Protein AF-A0A8T4FIL0-F1 (afdb_monomer_lite)

Structure (mmCIF, N/CA/C/O backbone):
data_AF-A0A8T4FIL0-F1
#
_entry.id   AF-A0A8T4FIL0-F1
#
loop_
_atom_site.group_PDB
_atom_site.id
_atom_site.type_symbol
_atom_site.label_atom_id
_atom_site.label_alt_id
_atom_site.label_comp_id
_atom_site.label_asym_id
_atom_site.label_entity_id
_atom_site.label_seq_id
_atom_site.pdbx_PDB_ins_code
_atom_site.Cartn_x
_atom_site.Cartn_y
_atom_site.Cartn_z
_atom_site.occupancy
_atom_site.B_iso_or_equiv
_atom_site.auth_seq_id
_atom_site.auth_comp_id
_atom_site.auth_asym_id
_atom_site.auth_atom_id
_atom_site.pdbx_PDB_model_num
ATOM 1 N N . MET A 1 1 ? -6.903 -9.087 35.968 1.00 45.38 1 MET A N 1
ATOM 2 C CA . MET A 1 1 ? -7.652 -10.364 35.920 1.00 45.38 1 MET A CA 1
ATOM 3 C C . MET A 1 1 ? -9.142 -10.043 35.960 1.00 45.38 1 MET A C 1
ATOM 5 O O . MET A 1 1 ? -9.499 -9.216 36.786 1.00 45.38 1 MET A O 1
ATOM 9 N N . ALA A 1 2 ? -9.932 -10.703 35.091 1.00 38.69 2 ALA A N 1
ATOM 10 C CA . ALA A 1 2 ? -11.387 -10.573 34.830 1.00 38.69 2 ALA A CA 1
ATOM 11 C C . ALA A 1 2 ? -11.814 -9.211 34.226 1.00 38.69 2 ALA A C 1
ATOM 13 O O . ALA A 1 2 ? -11.368 -8.177 34.698 1.00 38.69 2 ALA A O 1
ATOM 14 N N . ILE A 1 3 ? -12.583 -9.125 33.131 1.00 53.41 3 ILE A N 1
ATOM 15 C CA . ILE A 1 3 ? -13.946 -9.653 32.930 1.00 53.41 3 ILE A CA 1
ATOM 16 C C . ILE A 1 3 ? -14.127 -10.230 31.508 1.00 53.41 3 ILE A C 1
ATOM 18 O O . ILE A 1 3 ? -13.730 -9.629 30.512 1.00 53.41 3 ILE A O 1
ATOM 22 N N . LEU A 1 4 ? -14.745 -11.411 31.459 1.00 49.41 4 LEU A N 1
ATOM 23 C CA . LEU A 1 4 ? -15.254 -12.121 30.286 1.00 49.41 4 LEU A CA 1
ATOM 24 C C . LEU A 1 4 ? -16.648 -11.594 29.897 1.00 49.41 4 LEU A C 1
ATOM 26 O O . LEU A 1 4 ? -17.485 -11.419 30.776 1.00 49.41 4 LEU A O 1
ATOM 30 N N . GLY A 1 5 ? -16.912 -11.503 28.590 1.00 44.53 5 GLY A N 1
ATOM 31 C CA . GLY A 1 5 ? -18.171 -11.962 27.987 1.00 44.53 5 GLY A CA 1
ATOM 32 C C . GLY A 1 5 ? -19.330 -10.970 27.846 1.00 44.53 5 GLY A C 1
ATOM 33 O O . GLY A 1 5 ? -20.037 -10.706 28.806 1.00 44.53 5 GLY A O 1
ATOM 34 N N . PHE A 1 6 ? -19.630 -10.592 26.599 1.00 52.31 6 PHE A N 1
ATOM 35 C CA . PHE A 1 6 ? -21.008 -10.368 26.146 1.00 52.31 6 PHE A CA 1
ATOM 36 C C . PHE A 1 6 ? -21.180 -10.948 24.738 1.00 52.31 6 PHE A C 1
ATOM 38 O O . PHE A 1 6 ? -20.754 -10.375 23.740 1.00 52.31 6 PHE A O 1
ATOM 45 N N . THR A 1 7 ? -21.778 -12.133 24.674 1.00 52.88 7 THR A N 1
ATOM 46 C CA . THR A 1 7 ? -22.363 -12.724 23.470 1.00 52.88 7 THR A CA 1
ATOM 47 C C . THR A 1 7 ? -23.695 -12.035 23.183 1.00 52.88 7 THR A C 1
ATOM 49 O O . THR A 1 7 ? -24.562 -12.016 24.055 1.00 52.88 7 THR A O 1
ATOM 52 N N . LEU A 1 8 ? -23.916 -11.569 21.952 1.00 50.19 8 LEU A N 1
ATOM 53 C CA . LEU A 1 8 ? -25.269 -11.498 21.397 1.00 50.19 8 LEU A CA 1
ATOM 54 C C . LEU A 1 8 ? -25.236 -11.822 19.898 1.00 50.19 8 LEU A C 1
ATOM 56 O O . LEU A 1 8 ? -24.685 -11.080 19.091 1.00 50.19 8 LEU A O 1
ATOM 60 N N . ILE A 1 9 ? -25.807 -12.975 19.556 1.00 59.34 9 ILE A N 1
ATOM 61 C CA . ILE A 1 9 ? -26.087 -13.424 18.192 1.00 59.34 9 ILE A CA 1
ATOM 62 C C . ILE A 1 9 ? -27.476 -12.898 17.832 1.00 59.34 9 ILE A C 1
ATOM 64 O O . ILE A 1 9 ? -28.428 -13.156 18.567 1.00 59.34 9 ILE A O 1
ATOM 68 N N . ALA A 1 10 ? -27.614 -12.237 16.685 1.00 52.16 10 ALA A N 1
ATOM 69 C CA . ALA A 1 10 ? -28.908 -12.046 16.042 1.00 52.16 10 ALA A CA 1
ATOM 70 C C . ALA A 1 10 ? -28.782 -12.382 14.552 1.00 52.16 10 ALA A C 1
ATOM 72 O O . ALA A 1 10 ? -28.305 -11.594 13.741 1.00 52.16 10 ALA A O 1
ATOM 73 N N . VAL A 1 11 ? -29.187 -13.609 14.231 1.00 51.50 11 VAL A N 1
ATOM 74 C CA . VAL A 1 11 ? -29.424 -14.115 12.879 1.00 51.50 11 VAL A CA 1
ATOM 75 C C . VAL A 1 11 ? -30.732 -13.513 12.377 1.00 51.50 11 VAL A C 1
ATOM 77 O O . VAL A 1 11 ? -31.773 -13.739 12.990 1.00 51.50 11 VAL A O 1
ATOM 80 N N . ILE A 1 12 ? -30.706 -12.827 11.235 1.00 57.75 12 ILE A N 1
ATOM 81 C CA . ILE A 1 12 ? -31.882 -12.708 10.368 1.00 57.75 12 ILE A CA 1
ATOM 82 C C . ILE A 1 12 ? -31.433 -13.087 8.961 1.00 57.75 12 ILE A C 1
ATOM 84 O O . ILE A 1 12 ? -30.847 -12.296 8.228 1.00 57.75 12 ILE A O 1
ATOM 88 N N . GLY A 1 13 ? -31.672 -14.352 8.623 1.00 53.88 13 GLY A N 1
ATOM 89 C CA . GLY A 1 13 ? -31.674 -14.809 7.247 1.00 53.88 13 GLY A CA 1
ATOM 90 C C . GLY A 1 13 ? -32.982 -14.398 6.585 1.00 53.88 13 GLY A C 1
ATOM 91 O O . GLY A 1 13 ? -34.056 -14.714 7.093 1.00 53.88 13 GLY A O 1
ATOM 92 N N . THR A 1 14 ? -32.881 -13.762 5.422 1.00 52.44 14 THR A N 1
ATOM 93 C CA . THR A 1 14 ? -33.984 -13.689 4.465 1.00 52.44 14 THR A CA 1
ATOM 94 C C . THR A 1 14 ? -33.508 -14.325 3.168 1.00 52.44 14 THR A C 1
ATOM 96 O O . THR A 1 14 ? -32.902 -13.683 2.316 1.00 52.44 14 THR A O 1
ATOM 99 N N . ALA A 1 15 ? -33.759 -15.627 3.053 1.00 52.66 15 ALA A N 1
ATOM 100 C CA . ALA A 1 15 ? -33.742 -16.351 1.795 1.00 52.66 15 ALA A CA 1
ATOM 101 C C . ALA A 1 15 ? -35.129 -16.217 1.146 1.00 52.66 15 ALA A C 1
ATOM 103 O O . ALA A 1 15 ? -36.085 -16.817 1.624 1.00 52.66 15 ALA A O 1
ATOM 104 N N . LEU A 1 16 ? -35.227 -15.438 0.070 1.00 48.81 16 LEU A N 1
ATOM 105 C CA . LEU A 1 16 ? -36.317 -15.435 -0.918 1.00 48.81 16 LEU A CA 1
ATOM 106 C C . LEU A 1 16 ? -35.632 -15.126 -2.263 1.00 48.81 16 LEU A C 1
ATOM 108 O O . LEU A 1 16 ? -35.212 -14.005 -2.506 1.00 48.81 16 LEU A O 1
ATOM 112 N N . SER A 1 17 ? -35.197 -16.141 -3.007 1.00 41.31 17 SER A N 1
ATOM 113 C CA . SER A 1 17 ? -35.998 -16.824 -4.031 1.00 41.31 17 SER A CA 1
ATOM 114 C C . SER A 1 17 ? -36.424 -15.903 -5.187 1.00 41.31 17 SER A C 1
ATOM 116 O O . SER A 1 17 ? -37.528 -15.375 -5.203 1.00 41.31 17 SER A O 1
ATOM 118 N N . CYS A 1 18 ? -35.540 -15.780 -6.177 1.00 44.25 18 CYS A N 1
ATOM 119 C CA . CYS A 1 18 ? -35.865 -15.866 -7.605 1.00 44.25 18 CYS A CA 1
ATOM 120 C C . CYS A 1 18 ? -34.797 -16.825 -8.156 1.00 44.25 18 CYS A C 1
ATOM 122 O O . CYS A 1 18 ? -33.618 -16.496 -8.158 1.00 44.25 18 CYS A O 1
ATOM 124 N N . GLY A 1 19 ? -35.078 -18.099 -8.417 1.00 36.69 19 GLY A N 1
ATOM 125 C CA . GLY A 1 19 ? -36.136 -18.557 -9.308 1.00 36.69 19 GLY A CA 1
ATOM 126 C C . GLY A 1 19 ? -35.516 -18.712 -10.695 1.00 36.69 19 GLY A C 1
ATOM 127 O O . GLY A 1 19 ? -35.312 -17.730 -11.396 1.00 36.69 19 GLY A O 1
ATOM 128 N N . CYS A 1 20 ? -35.137 -19.947 -11.023 1.00 42.84 20 CYS A N 1
ATOM 129 C CA . CYS A 1 20 ? -34.548 -20.371 -12.290 1.00 42.84 20 CYS A CA 1
ATOM 130 C C . CYS A 1 20 ? -35.436 -20.082 -13.519 1.00 42.84 20 CYS A C 1
ATOM 132 O O . CYS A 1 20 ? -36.644 -19.903 -13.400 1.00 42.84 20 CYS A O 1
ATOM 134 N N . VAL A 1 21 ? -34.805 -20.267 -14.686 1.00 43.00 21 VAL A N 1
ATOM 135 C CA . VAL A 1 21 ? -35.321 -20.825 -15.956 1.00 43.00 21 VAL A CA 1
ATOM 136 C C . VAL A 1 21 ? -35.278 -19.846 -17.134 1.00 43.00 21 VAL A C 1
ATOM 138 O O . VAL A 1 21 ? -36.181 -19.053 -17.359 1.00 43.00 21 VAL A O 1
ATOM 141 N N . ASN A 1 22 ? -34.249 -20.016 -17.966 1.00 40.31 22 ASN A N 1
ATOM 142 C CA . ASN A 1 22 ? -34.417 -20.031 -19.417 1.00 40.31 22 ASN A CA 1
ATOM 143 C C . ASN A 1 22 ? -33.414 -21.025 -20.014 1.00 40.31 22 ASN A C 1
ATOM 145 O O . ASN A 1 22 ? -32.304 -20.680 -20.404 1.00 40.31 22 ASN A O 1
ATOM 149 N N . ALA A 1 23 ? -33.821 -22.292 -20.029 1.00 45.16 23 ALA A N 1
ATOM 150 C CA . ALA A 1 23 ? -33.310 -23.287 -20.953 1.00 45.16 23 ALA A CA 1
ATOM 151 C C . ALA A 1 23 ? -34.477 -23.661 -21.866 1.00 45.16 23 ALA A C 1
ATOM 153 O O . ALA A 1 23 ? -35.415 -24.299 -21.397 1.00 45.16 23 ALA A O 1
ATOM 154 N N . GLN A 1 24 ? -34.436 -23.227 -23.126 1.00 35.66 24 GLN A N 1
ATOM 155 C CA . GLN A 1 24 ? -34.754 -24.049 -24.297 1.00 35.66 24 GLN A CA 1
ATOM 156 C C . GLN A 1 24 ? -34.670 -23.223 -25.582 1.00 35.66 24 GLN A C 1
ATOM 158 O O . GLN A 1 24 ? -35.293 -22.177 -25.727 1.00 35.66 24 GLN A O 1
ATOM 163 N N . GLY A 1 25 ? -33.903 -23.759 -26.522 1.00 38.12 25 GLY A N 1
ATOM 164 C CA . GLY A 1 25 ? -33.800 -23.301 -27.897 1.00 38.12 25 GLY A CA 1
ATOM 165 C C . GLY A 1 25 ? -32.960 -24.280 -28.708 1.00 38.12 25 GLY A C 1
ATOM 166 O O . GLY A 1 25 ? -32.070 -23.866 -29.437 1.00 38.12 25 GLY A O 1
ATOM 167 N N . ASP A 1 26 ? -33.190 -25.580 -28.510 1.00 48.22 26 ASP A N 1
ATOM 168 C CA . ASP A 1 26 ? -32.766 -26.604 -29.459 1.00 48.22 26 ASP A CA 1
ATOM 169 C C . ASP A 1 26 ? -33.591 -26.379 -30.729 1.00 48.22 26 ASP A C 1
ATOM 171 O O . ASP A 1 26 ? -34.819 -26.328 -30.621 1.00 48.22 26 ASP A O 1
ATOM 175 N N . ASN A 1 27 ? -32.947 -26.138 -31.878 1.00 45.53 27 ASN A N 1
ATOM 176 C CA . ASN A 1 27 ? -33.352 -26.697 -33.172 1.00 45.53 27 ASN A CA 1
ATOM 177 C C . ASN A 1 27 ? -32.445 -26.244 -34.340 1.00 45.53 27 ASN A C 1
ATOM 179 O O . ASN A 1 27 ? -32.409 -25.077 -34.723 1.00 45.53 27 ASN A O 1
ATOM 183 N N . VAL A 1 28 ? -31.858 -27.262 -34.980 1.00 41.31 28 VAL A N 1
ATOM 184 C CA . VAL A 1 28 ? -31.558 -27.384 -36.420 1.00 41.31 28 VAL A CA 1
ATOM 185 C C . VAL A 1 28 ? -30.246 -26.778 -36.940 1.00 41.31 28 VAL A C 1
ATOM 187 O O . VAL A 1 28 ? -30.158 -25.660 -37.442 1.00 41.31 28 VAL A O 1
ATOM 190 N N . GLN A 1 29 ? -29.247 -27.663 -36.984 1.00 48.25 29 GLN A N 1
ATOM 191 C CA . GLN A 1 29 ? -28.232 -27.740 -38.033 1.00 48.25 29 GLN A CA 1
ATOM 192 C C . GLN A 1 29 ? -28.874 -27.579 -39.423 1.00 48.25 29 GLN A C 1
ATOM 194 O O . GLN A 1 29 ? -29.559 -28.475 -39.908 1.00 48.25 29 GLN A O 1
ATOM 199 N N . SER A 1 30 ? -28.604 -26.460 -40.092 1.00 41.62 30 SER A N 1
ATOM 200 C CA . SER A 1 30 ? -28.677 -26.371 -41.551 1.00 41.62 30 SER A CA 1
ATOM 201 C C . SER A 1 30 ? -27.266 -26.166 -42.073 1.00 41.62 30 SER A C 1
ATOM 203 O O . SER A 1 30 ? -26.654 -25.119 -41.875 1.00 41.62 30 SER A O 1
ATOM 205 N N . ALA A 1 31 ? -26.736 -27.209 -42.706 1.00 47.78 31 ALA A N 1
ATOM 206 C CA . ALA A 1 31 ? -25.526 -27.128 -43.500 1.00 47.78 31 ALA A CA 1
ATOM 207 C C . ALA A 1 31 ? -25.740 -26.089 -44.611 1.00 47.78 31 ALA A C 1
ATOM 209 O O . ALA A 1 31 ? -26.509 -26.310 -45.543 1.00 47.78 31 ALA A O 1
ATOM 210 N N . GLY A 1 32 ? -25.065 -24.951 -44.491 1.00 37.03 32 GLY A N 1
ATOM 211 C CA . GLY A 1 32 ? -24.983 -23.925 -45.517 1.00 37.03 32 GLY A CA 1
ATOM 212 C C . GLY A 1 32 ? -23.540 -23.468 -45.597 1.00 37.03 32 GLY A C 1
ATOM 213 O O . GLY A 1 32 ? -23.031 -22.849 -44.671 1.00 37.03 32 GLY A O 1
ATOM 214 N N . ALA A 1 33 ? -22.870 -23.850 -46.679 1.00 48.16 33 ALA A N 1
ATOM 215 C CA . ALA A 1 33 ? -21.514 -23.449 -47.001 1.00 48.16 33 ALA A CA 1
ATOM 216 C C . ALA A 1 33 ? -21.327 -21.931 -46.834 1.00 48.16 33 ALA A C 1
ATOM 218 O O . ALA A 1 33 ? -21.989 -21.138 -47.499 1.00 48.16 33 ALA A O 1
ATOM 219 N N . GLY A 1 34 ? -20.410 -21.538 -45.952 1.00 48.50 34 GLY A N 1
ATOM 220 C CA . GLY A 1 34 ? -20.055 -20.141 -45.751 1.00 48.50 34 GLY A CA 1
ATOM 221 C C . GLY A 1 34 ? -19.418 -19.909 -44.390 1.00 48.50 34 GLY A C 1
ATOM 222 O O . GLY A 1 34 ? -20.114 -19.878 -43.387 1.00 48.50 34 GLY A O 1
ATOM 223 N N . GLN A 1 35 ? -18.105 -19.669 -44.402 1.00 46.72 35 GLN A N 1
ATOM 224 C CA . GLN A 1 35 ? -17.296 -19.133 -43.299 1.00 46.72 35 GLN A CA 1
ATOM 225 C C . GLN A 1 35 ? -16.896 -20.133 -42.205 1.00 46.72 35 GLN A C 1
ATOM 227 O O . GLN A 1 35 ? -17.477 -20.216 -41.129 1.00 46.72 35 GLN A O 1
ATOM 232 N N . SER A 1 36 ? -15.794 -20.835 -42.462 1.00 47.09 36 SER A N 1
ATOM 233 C CA . SER A 1 36 ? -14.922 -21.358 -41.415 1.00 47.09 36 SER A CA 1
ATOM 234 C C . SER A 1 36 ? -13.474 -21.077 -41.800 1.00 47.09 36 SER A C 1
ATOM 236 O O . SER A 1 36 ? -13.069 -21.354 -42.926 1.00 47.09 36 SER A O 1
ATOM 238 N N . SER A 1 37 ? -12.725 -20.582 -40.813 1.00 48.59 37 SER A N 1
ATOM 239 C CA . SER A 1 37 ? -11.267 -20.409 -40.772 1.00 48.59 37 SER A CA 1
ATOM 240 C C . SER A 1 37 ? -10.709 -19.142 -41.431 1.00 48.59 37 SER A C 1
ATOM 242 O O . SER A 1 37 ? -10.252 -19.147 -42.568 1.00 48.59 37 SER A O 1
ATOM 244 N N . GLY A 1 38 ? -10.668 -18.056 -40.655 1.00 36.66 38 GLY A N 1
ATOM 245 C CA . GLY A 1 38 ? -9.895 -16.859 -40.982 1.00 36.66 38 GLY A CA 1
ATOM 246 C C . GLY A 1 38 ? -9.781 -15.915 -39.787 1.00 36.66 38 GLY A C 1
ATOM 247 O O . GLY A 1 38 ? -10.765 -15.338 -39.350 1.00 36.66 38 GLY A O 1
ATOM 248 N N . ILE A 1 39 ? -8.574 -15.803 -39.247 1.00 51.56 39 ILE A N 1
ATOM 249 C CA . ILE A 1 39 ? -8.137 -14.901 -38.173 1.00 51.56 39 ILE A CA 1
ATOM 250 C C . ILE A 1 39 ? -8.397 -13.422 -38.542 1.00 51.56 39 ILE A C 1
ATOM 252 O O . ILE A 1 39 ? -8.075 -13.033 -39.662 1.00 51.56 39 ILE A O 1
ATOM 256 N N . GLY A 1 40 ? -8.849 -12.581 -37.593 1.00 35.22 40 GLY A N 1
ATOM 257 C CA . GLY A 1 40 ? -8.598 -11.124 -37.637 1.00 35.22 40 GLY A CA 1
ATOM 258 C C . GLY A 1 40 ? -9.675 -10.179 -37.067 1.00 35.22 40 GLY A C 1
ATOM 259 O O . GLY A 1 40 ? -10.784 -10.165 -37.578 1.00 35.22 40 GLY A O 1
ATOM 260 N N . GLY A 1 41 ? -9.269 -9.335 -36.094 1.00 32.59 41 GLY A N 1
ATOM 261 C CA . GLY A 1 41 ? -9.757 -7.962 -35.789 1.00 32.59 41 GLY A CA 1
ATOM 262 C C . GLY A 1 41 ? -11.206 -7.805 -35.288 1.00 32.59 41 GLY A C 1
ATOM 263 O O . GLY A 1 41 ? -12.117 -8.397 -35.832 1.00 32.59 41 GLY A O 1
ATOM 264 N N . GLY A 1 42 ? -11.569 -7.015 -34.277 1.00 37.19 42 GLY A N 1
ATOM 265 C CA . GLY A 1 42 ? -11.004 -5.802 -33.685 1.00 37.19 42 GLY A CA 1
ATOM 266 C C . GLY A 1 42 ? -12.169 -4.836 -33.361 1.00 37.19 42 GLY A C 1
ATOM 267 O O . GLY A 1 42 ? -13.147 -4.814 -34.105 1.00 37.19 42 GLY A O 1
ATOM 268 N N . ASN A 1 43 ? -12.017 -4.025 -32.299 1.00 43.22 43 ASN A N 1
ATOM 269 C CA . ASN A 1 43 ? -12.797 -2.819 -31.906 1.00 43.22 43 ASN A CA 1
ATOM 270 C C . ASN A 1 43 ? -14.025 -3.073 -30.997 1.00 43.22 43 ASN A C 1
ATOM 272 O O . ASN A 1 43 ? -14.981 -3.705 -31.418 1.00 43.22 43 ASN A O 1
ATOM 276 N N . HIS A 1 44 ? -14.151 -2.592 -29.755 1.00 40.34 44 HIS A N 1
ATOM 277 C CA . HIS A 1 44 ? -13.477 -1.539 -28.985 1.00 40.34 44 HIS A CA 1
ATOM 278 C C . HIS A 1 44 ? -13.408 -1.981 -27.506 1.00 40.34 44 HIS A C 1
ATOM 280 O O . HIS A 1 44 ? -14.375 -1.829 -26.762 1.00 40.34 44 HIS A O 1
ATOM 286 N N . ALA A 1 45 ? -12.267 -2.499 -27.053 1.00 43.94 45 ALA A N 1
ATOM 287 C CA . ALA A 1 45 ? -11.875 -2.309 -25.660 1.00 43.94 45 ALA A CA 1
ATOM 288 C C . ALA A 1 45 ? -11.192 -0.942 -25.631 1.00 43.94 45 ALA A C 1
ATOM 290 O O . ALA A 1 45 ? -10.253 -0.7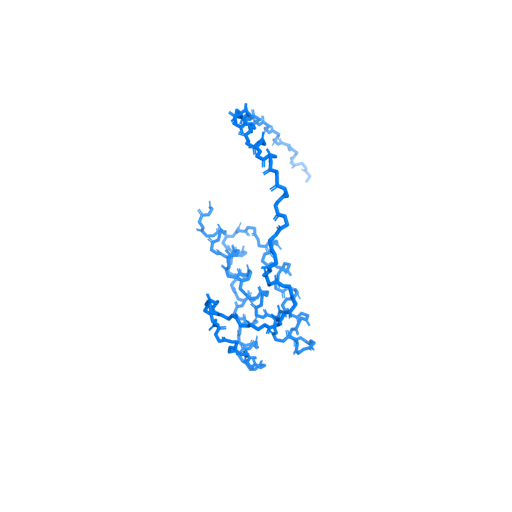46 -26.396 1.00 43.94 45 ALA A O 1
ATOM 291 N N . ASN A 1 46 ? -11.680 0.016 -24.840 1.00 32.59 46 ASN A N 1
ATOM 292 C CA . ASN A 1 46 ? -10.908 1.231 -24.579 1.00 32.59 46 ASN A CA 1
ATOM 293 C C . ASN A 1 46 ? -9.567 0.769 -23.991 1.00 32.59 46 ASN A C 1
ATOM 295 O O . ASN A 1 46 ? -9.588 0.189 -22.901 1.00 32.59 46 ASN A O 1
ATOM 299 N N . PRO A 1 47 ? -8.423 0.950 -24.677 1.00 40.47 47 PRO A N 1
ATOM 300 C CA . PRO A 1 47 ? -7.149 0.709 -24.041 1.00 40.47 47 PRO A CA 1
ATOM 301 C C . PRO A 1 47 ? -6.998 1.840 -23.033 1.00 40.47 47 PRO A C 1
ATOM 303 O O . PRO A 1 47 ? -6.673 2.971 -23.390 1.00 40.47 47 PRO A O 1
ATOM 306 N N . VAL A 1 48 ? -7.309 1.564 -21.768 1.00 46.81 48 VAL A N 1
ATOM 307 C CA . VAL A 1 48 ? -6.777 2.387 -20.689 1.00 46.81 48 VAL A CA 1
ATOM 308 C C . VAL A 1 48 ? -5.272 2.219 -20.840 1.00 46.81 48 VAL A C 1
ATOM 310 O O . VAL A 1 48 ? -4.765 1.113 -20.663 1.00 46.81 48 VAL A O 1
ATOM 313 N N . SER A 1 49 ? -4.601 3.249 -21.360 1.00 36.75 49 SER A N 1
ATOM 314 C CA . SER A 1 49 ? -3.164 3.219 -21.615 1.00 36.75 49 SER A CA 1
ATOM 315 C C . SER A 1 49 ? -2.464 2.624 -20.396 1.00 36.75 49 SER A C 1
ATOM 317 O O . SER A 1 49 ? -2.688 3.145 -19.300 1.00 36.75 49 SER A O 1
ATOM 319 N N . PRO A 1 50 ? -1.638 1.571 -20.539 1.00 47.00 50 PRO A N 1
ATOM 320 C CA . PRO A 1 50 ? -0.773 1.150 -19.456 1.00 47.00 50 PRO A CA 1
ATOM 321 C C . PRO A 1 50 ? 0.294 2.235 -19.338 1.00 47.00 50 PRO A C 1
ATOM 323 O O . PRO A 1 50 ? 1.343 2.180 -19.978 1.00 47.00 50 PRO A O 1
ATOM 326 N N . VAL A 1 51 ? -0.016 3.297 -18.598 1.00 52.09 51 VAL A N 1
ATOM 327 C CA . VAL A 1 51 ? 1.011 4.183 -18.068 1.00 52.09 51 VAL A CA 1
ATOM 328 C C . VAL A 1 51 ? 1.703 3.337 -17.018 1.00 52.09 51 VAL A C 1
ATOM 330 O O . VAL A 1 51 ? 1.257 3.294 -15.882 1.00 52.09 51 VAL A O 1
ATOM 333 N N . SER A 1 52 ? 2.709 2.576 -17.448 1.00 64.50 52 SER A N 1
ATOM 334 C CA . SER A 1 52 ? 3.548 1.809 -16.540 1.00 64.50 52 SER A CA 1
ATOM 335 C C . SER A 1 52 ? 4.202 2.794 -15.581 1.00 64.50 52 SER A C 1
ATOM 337 O O . SER A 1 52 ? 5.040 3.601 -15.989 1.00 64.50 52 SER A O 1
ATOM 339 N N . MET A 1 53 ? 3.769 2.745 -14.331 1.00 71.06 53 MET A N 1
ATOM 340 C CA . MET A 1 53 ? 4.273 3.528 -13.221 1.00 71.06 53 MET A CA 1
ATOM 341 C C . MET A 1 53 ? 5.774 3.289 -13.076 1.00 71.06 53 MET A C 1
ATOM 343 O O . MET A 1 53 ? 6.263 2.155 -13.137 1.00 71.06 53 MET A O 1
ATOM 347 N N . SER A 1 54 ? 6.531 4.368 -12.911 1.00 84.81 54 SER A N 1
ATOM 348 C CA . SER A 1 54 ? 7.964 4.279 -12.661 1.00 84.81 54 SER A CA 1
ATOM 349 C C . SER A 1 54 ? 8.251 3.806 -11.233 1.00 84.81 54 SER A C 1
ATOM 351 O O . SER A 1 54 ? 7.443 3.974 -10.323 1.00 84.81 54 SER A O 1
ATOM 353 N N . LEU A 1 55 ? 9.455 3.274 -10.999 1.00 84.12 55 LEU A N 1
ATOM 354 C CA . LEU A 1 55 ? 9.907 2.898 -9.650 1.00 84.12 55 LEU A CA 1
ATOM 355 C C . LEU A 1 55 ? 9.882 4.075 -8.663 1.00 84.12 55 LEU A C 1
ATOM 357 O O . LEU A 1 55 ? 9.670 3.875 -7.470 1.00 84.12 55 LEU A O 1
ATOM 361 N N . HIS A 1 56 ? 10.117 5.297 -9.149 1.00 87.44 56 HIS A N 1
ATOM 362 C CA . HIS A 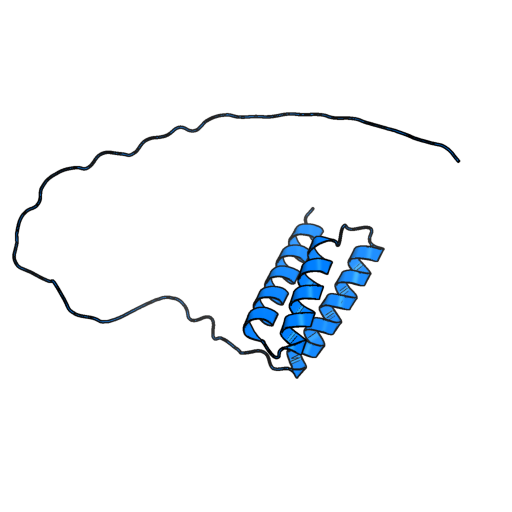1 56 ? 10.060 6.487 -8.308 1.00 87.44 56 HIS A CA 1
ATOM 363 C C . HIS A 1 56 ? 8.629 6.760 -7.839 1.00 87.44 56 HIS A C 1
ATOM 365 O O . HIS A 1 56 ? 8.405 6.843 -6.635 1.00 87.44 56 HIS A O 1
ATOM 371 N N . GLU A 1 57 ? 7.672 6.788 -8.769 1.00 88.88 57 GLU A N 1
ATOM 372 C CA . GLU A 1 57 ? 6.247 6.946 -8.456 1.00 88.88 57 GLU A CA 1
ATOM 373 C C . GLU A 1 57 ? 5.766 5.818 -7.535 1.00 88.88 57 GLU A C 1
ATOM 375 O O . GLU A 1 57 ? 5.153 6.074 -6.504 1.00 88.88 57 GLU A O 1
ATOM 380 N N . ALA A 1 58 ? 6.147 4.567 -7.812 1.00 89.06 58 ALA A N 1
ATOM 381 C CA . ALA A 1 58 ? 5.806 3.434 -6.956 1.00 89.06 58 ALA A CA 1
ATOM 382 C C . ALA A 1 58 ? 6.356 3.581 -5.524 1.00 89.06 58 ALA A C 1
ATOM 384 O O . ALA A 1 58 ? 5.707 3.171 -4.560 1.00 89.06 58 ALA A O 1
ATOM 385 N N . SER A 1 59 ? 7.530 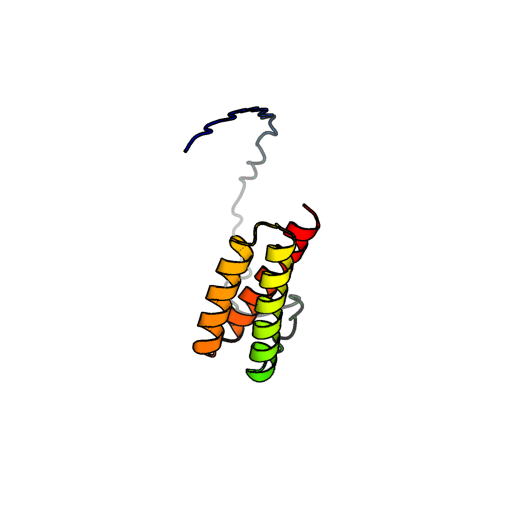4.200 -5.352 1.00 92.56 59 SER A N 1
ATOM 386 C CA . SER A 1 59 ? 8.071 4.513 -4.025 1.00 92.56 59 SER A CA 1
ATOM 387 C C . SER A 1 59 ? 7.248 5.576 -3.293 1.00 92.56 59 SER A C 1
ATOM 389 O O . SER A 1 59 ? 7.113 5.488 -2.069 1.00 92.56 59 SER A O 1
ATOM 391 N N . GLU A 1 60 ? 6.743 6.588 -3.998 1.00 94.19 60 GLU A N 1
ATOM 392 C CA . GLU A 1 60 ? 5.891 7.636 -3.421 1.00 94.19 60 GLU A CA 1
ATOM 393 C C . GLU A 1 60 ? 4.534 7.060 -3.005 1.00 94.19 60 GLU A C 1
ATOM 395 O O . GLU A 1 60 ? 4.100 7.240 -1.865 1.00 94.19 60 GLU A O 1
ATOM 400 N N . GLU A 1 61 ? 3.924 6.260 -3.878 1.00 93.81 61 GLU A N 1
ATOM 401 C CA . GLU A 1 61 ? 2.664 5.564 -3.618 1.00 93.81 61 GLU A CA 1
ATOM 402 C C . GLU A 1 61 ? 2.790 4.597 -2.431 1.00 93.81 61 GLU A C 1
ATOM 404 O O . GLU A 1 61 ? 1.935 4.562 -1.545 1.00 93.81 61 GLU A O 1
ATOM 409 N N . LEU A 1 62 ? 3.897 3.857 -2.327 1.00 93.50 62 LEU A N 1
ATOM 410 C CA . LEU A 1 62 ? 4.131 2.944 -1.208 1.00 93.50 62 LEU A CA 1
ATOM 411 C C . LEU A 1 62 ? 4.311 3.684 0.129 1.00 93.50 62 LEU A C 1
ATOM 413 O O . LEU A 1 62 ? 3.879 3.185 1.175 1.00 93.50 62 LEU A O 1
ATOM 417 N N . ALA A 1 63 ? 4.918 4.875 0.116 1.00 94.81 63 ALA A N 1
ATOM 418 C CA . ALA A 1 63 ? 4.978 5.738 1.294 1.00 94.81 63 ALA A CA 1
ATOM 419 C C . ALA A 1 63 ? 3.575 6.226 1.688 1.00 94.81 63 ALA A C 1
ATOM 421 O O . ALA A 1 63 ? 3.194 6.118 2.855 1.00 94.81 63 ALA A O 1
ATOM 422 N N . PHE A 1 64 ? 2.775 6.653 0.711 1.00 94.00 64 PHE A N 1
ATOM 423 C CA . PHE A 1 64 ? 1.399 7.088 0.930 1.00 94.00 64 PHE A CA 1
ATOM 424 C C . PHE A 1 64 ? 0.505 5.977 1.502 1.00 94.00 64 PHE A C 1
ATOM 426 O O . PHE A 1 64 ? -0.189 6.191 2.498 1.00 94.00 64 PHE A O 1
ATOM 433 N N . MET A 1 65 ? 0.568 4.758 0.952 1.00 94.69 65 MET A N 1
ATOM 434 C CA . MET A 1 65 ? -0.174 3.599 1.470 1.00 94.69 65 MET A CA 1
ATOM 435 C C . MET A 1 65 ? 0.122 3.349 2.957 1.00 94.69 65 MET A C 1
ATOM 437 O O . MET A 1 65 ? -0.780 3.048 3.743 1.00 94.69 65 MET A O 1
ATOM 441 N N . LYS A 1 66 ? 1.388 3.482 3.366 1.00 95.38 66 LYS A N 1
ATOM 442 C CA . LYS A 1 66 ? 1.815 3.297 4.759 1.00 95.38 66 LYS A CA 1
ATOM 443 C C . LYS A 1 66 ? 1.266 4.387 5.684 1.00 95.38 66 LYS A C 1
ATOM 445 O O . LYS A 1 66 ? 0.858 4.080 6.812 1.00 95.38 66 LYS A O 1
ATOM 450 N N . ASP A 1 67 ? 1.264 5.632 5.228 1.00 95.31 67 ASP A N 1
ATOM 451 C CA . ASP A 1 67 ? 0.743 6.757 6.001 1.00 95.31 67 ASP A CA 1
ATOM 452 C C . ASP A 1 67 ? -0.775 6.638 6.167 1.00 95.31 67 ASP A C 1
ATOM 454 O O . ASP A 1 67 ? -1.269 6.687 7.295 1.00 95.31 67 ASP A O 1
ATOM 458 N N . MET A 1 68 ? -1.503 6.315 5.095 1.00 92.88 68 MET A N 1
ATOM 459 C CA . MET A 1 68 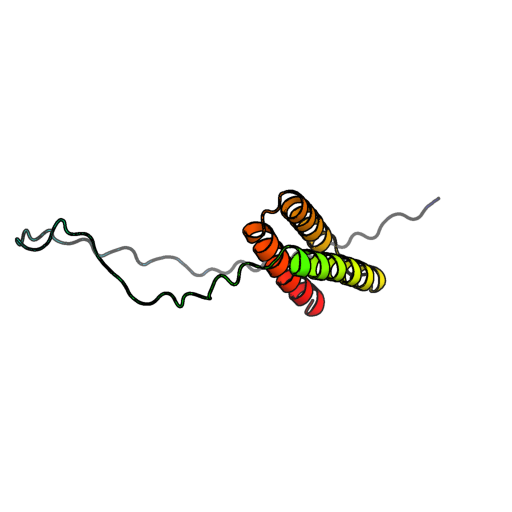? -2.953 6.102 5.147 1.00 92.88 68 MET A CA 1
ATOM 460 C C . MET A 1 68 ? -3.341 4.915 6.043 1.00 92.88 68 MET A C 1
ATOM 462 O O . MET A 1 68 ? -4.295 4.998 6.818 1.00 92.88 68 MET A O 1
ATOM 466 N N . LEU A 1 69 ? -2.573 3.821 6.014 1.00 93.88 69 LEU A N 1
ATOM 467 C CA . LEU A 1 69 ? -2.730 2.707 6.956 1.00 93.88 69 LEU A CA 1
ATOM 468 C C . LEU A 1 69 ? -2.588 3.144 8.414 1.00 93.88 69 LEU A C 1
ATOM 470 O O . LEU A 1 69 ? -3.329 2.681 9.286 1.00 93.88 69 LEU A O 1
ATOM 474 N N . SER A 1 70 ? -1.605 4.000 8.682 1.00 93.81 70 SER A N 1
ATOM 475 C CA . SER A 1 70 ? -1.344 4.515 10.023 1.00 93.81 70 SER A CA 1
ATOM 476 C C . SER A 1 70 ? -2.484 5.420 10.479 1.00 93.81 70 SER A C 1
ATOM 478 O O . SER A 1 70 ? -2.963 5.264 11.601 1.00 93.81 70 SER A O 1
ATOM 480 N N . GLU A 1 71 ? -2.976 6.289 9.598 1.00 92.94 71 GLU A N 1
ATOM 481 C CA . GLU A 1 71 ? -4.111 7.170 9.866 1.00 92.94 71 GLU A CA 1
ATOM 482 C C . GLU A 1 71 ? -5.394 6.380 10.155 1.00 92.94 71 GLU A C 1
ATOM 484 O O . GLU A 1 71 ? -6.013 6.567 11.202 1.00 92.94 71 GLU A O 1
ATOM 489 N N . MET A 1 72 ? -5.768 5.433 9.289 1.00 89.62 72 MET A N 1
ATOM 490 C CA . MET A 1 72 ? -6.974 4.619 9.487 1.00 89.62 72 MET A CA 1
ATOM 491 C C . MET A 1 72 ? -6.904 3.790 10.774 1.00 89.62 72 MET A C 1
ATOM 493 O O . MET A 1 72 ? -7.899 3.666 11.490 1.00 89.62 72 MET A O 1
ATOM 497 N N . ARG A 1 73 ? -5.715 3.288 11.129 1.00 91.88 73 ARG A N 1
ATOM 498 C CA . ARG A 1 73 ? -5.501 2.609 12.412 1.00 91.88 73 ARG A CA 1
ATOM 499 C C . ARG A 1 73 ? -5.707 3.554 13.597 1.00 91.88 73 ARG A C 1
ATOM 501 O O . ARG A 1 73 ? -6.306 3.142 14.586 1.00 91.88 73 ARG A O 1
ATOM 508 N N . MET A 1 74 ? -5.234 4.800 13.520 1.00 92.31 74 MET A N 1
ATOM 509 C CA . MET A 1 74 ? -5.465 5.802 14.572 1.00 92.31 74 MET A CA 1
ATOM 510 C C . MET A 1 74 ? -6.946 6.172 14.707 1.00 92.31 74 MET A C 1
ATOM 512 O O . MET A 1 74 ? -7.406 6.425 15.816 1.00 92.31 74 MET A O 1
ATOM 516 N N . GLN A 1 75 ? -7.705 6.134 13.609 1.00 91.44 75 GLN A N 1
ATOM 517 C CA . GLN A 1 75 ? -9.163 6.304 13.616 1.00 91.44 75 GLN A CA 1
ATOM 518 C C . GLN A 1 75 ? -9.914 5.088 14.199 1.00 91.44 75 GLN A C 1
ATOM 520 O O . GLN A 1 75 ? -11.138 5.116 14.295 1.00 91.44 75 GLN A O 1
ATOM 525 N N . GLY A 1 76 ? -9.211 4.016 14.588 1.00 90.19 76 GLY A N 1
ATOM 526 C CA . GLY A 1 76 ? -9.810 2.796 15.134 1.00 90.19 76 GLY A CA 1
ATOM 527 C C . GLY A 1 76 ? -10.472 1.897 14.086 1.00 90.19 76 GLY A C 1
ATOM 528 O O . GLY A 1 76 ? -11.207 0.983 14.457 1.00 90.19 76 GLY A O 1
ATOM 529 N N . LYS A 1 77 ? -10.225 2.139 12.792 1.00 89.25 77 LYS A N 1
ATOM 530 C CA . LYS A 1 77 ? -10.756 1.325 11.692 1.00 89.25 77 LYS A CA 1
ATOM 531 C C . LYS A 1 77 ? -10.011 -0.007 11.602 1.00 89.25 77 LYS A C 1
ATOM 533 O O . LYS A 1 77 ? -8.809 -0.076 11.881 1.00 89.25 77 LYS A O 1
ATOM 538 N N . ASP A 1 78 ? -10.705 -1.064 11.176 1.00 90.75 78 ASP A N 1
ATOM 539 C CA . ASP A 1 78 ? -10.038 -2.327 10.863 1.00 90.75 78 ASP A CA 1
ATOM 540 C C . ASP A 1 78 ? -9.249 -2.189 9.557 1.00 90.75 78 ASP A C 1
ATOM 542 O O . ASP A 1 78 ? -9.802 -2.082 8.466 1.00 90.75 78 ASP A O 1
ATOM 546 N N . VAL A 1 79 ? -7.926 -2.186 9.690 1.00 92.94 79 VAL A N 1
ATOM 547 C CA . VAL A 1 79 ? -6.984 -2.067 8.574 1.00 92.94 79 VAL A CA 1
ATOM 548 C C . VAL A 1 79 ? -6.385 -3.416 8.168 1.00 92.94 79 VAL A C 1
ATOM 550 O O . VAL A 1 79 ? -5.381 -3.442 7.460 1.00 92.94 79 VAL A O 1
ATOM 553 N N . SER A 1 80 ? -6.938 -4.543 8.628 1.00 93.31 80 SER A N 1
ATOM 554 C CA . SER A 1 80 ? -6.416 -5.888 8.350 1.00 93.31 80 SER A CA 1
ATOM 555 C C . SER A 1 80 ? -6.267 -6.164 6.846 1.00 93.31 80 SER A C 1
ATOM 557 O O . SER A 1 80 ? -5.179 -6.539 6.400 1.00 93.31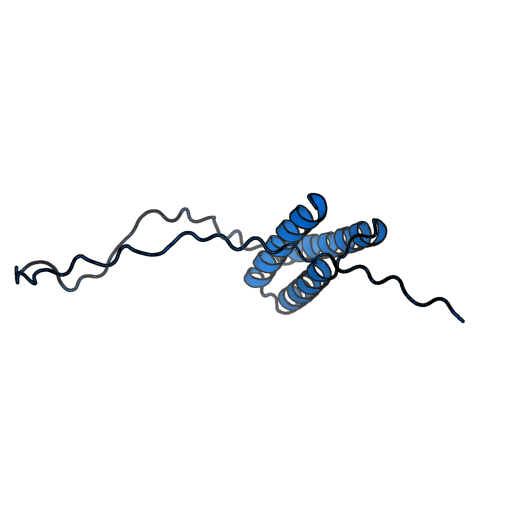 80 SER A O 1
ATOM 559 N N . ALA A 1 81 ? -7.312 -5.883 6.063 1.00 93.62 81 ALA A N 1
ATOM 560 C CA . ALA A 1 81 ? -7.319 -6.028 4.607 1.00 93.62 81 ALA A CA 1
ATOM 561 C C . ALA A 1 81 ? -6.330 -5.071 3.920 1.00 93.62 81 ALA A C 1
ATOM 563 O O . ALA A 1 81 ? -5.506 -5.503 3.117 1.00 93.62 81 ALA A O 1
ATOM 564 N N . LEU A 1 82 ? -6.336 -3.789 4.304 1.00 94.38 82 LEU A N 1
ATOM 565 C CA . LEU A 1 82 ? -5.393 -2.794 3.780 1.00 94.38 82 LEU A CA 1
ATOM 566 C C . LEU A 1 82 ? -3.933 -3.185 4.057 1.00 94.38 82 LEU A C 1
ATOM 568 O O . LEU A 1 82 ? -3.057 -2.985 3.219 1.00 94.38 82 LEU A O 1
ATOM 572 N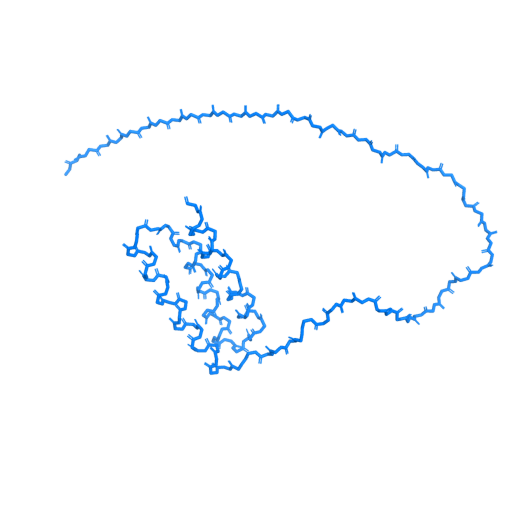 N . ASN A 1 83 ? -3.659 -3.761 5.228 1.00 95.19 83 ASN A N 1
ATOM 573 C CA . ASN A 1 83 ? -2.316 -4.163 5.628 1.00 95.19 83 ASN A CA 1
ATOM 574 C C . ASN A 1 83 ? -1.840 -5.413 4.873 1.00 95.19 83 ASN A C 1
ATOM 576 O O . ASN A 1 83 ? -0.642 -5.542 4.630 1.00 95.19 83 ASN A O 1
ATOM 580 N N . ALA A 1 84 ? -2.747 -6.318 4.492 1.00 95.75 84 ALA A N 1
ATOM 581 C CA . ALA A 1 84 ? -2.425 -7.432 3.601 1.00 95.75 84 ALA A CA 1
ATOM 582 C C . ALA A 1 84 ? -2.037 -6.912 2.209 1.00 95.75 84 ALA A C 1
ATOM 584 O O . ALA A 1 84 ? -0.928 -7.178 1.754 1.00 95.75 84 ALA A O 1
ATOM 585 N N . ILE A 1 85 ? -2.872 -6.050 1.620 1.00 95.56 85 ILE A N 1
ATOM 586 C CA . ILE A 1 85 ? -2.621 -5.456 0.298 1.00 95.56 85 ILE A CA 1
ATOM 587 C C . ILE A 1 85 ? -1.308 -4.660 0.282 1.00 95.56 85 ILE A C 1
ATOM 589 O O . ILE A 1 85 ? -0.517 -4.775 -0.648 1.00 95.56 85 ILE A O 1
ATOM 593 N N . TYR A 1 86 ? -1.022 -3.885 1.333 1.00 95.88 86 TYR A N 1
ATOM 594 C CA . TYR A 1 86 ? 0.246 -3.161 1.455 1.00 95.88 86 TYR A CA 1
ATOM 595 C C . TYR A 1 86 ? 1.467 -4.088 1.529 1.00 95.88 86 TYR A C 1
ATOM 597 O O . TYR A 1 86 ? 2.526 -3.754 0.994 1.00 95.88 86 TYR A O 1
ATOM 605 N N . ARG A 1 87 ? 1.355 -5.251 2.187 1.00 96.75 87 ARG A N 1
ATOM 606 C CA . ARG A 1 87 ? 2.447 -6.236 2.199 1.00 96.75 87 ARG A CA 1
ATOM 607 C C . ARG A 1 87 ? 2.699 -6.784 0.801 1.00 96.75 87 ARG A C 1
ATOM 609 O O . ARG A 1 87 ? 3.862 -6.849 0.418 1.00 96.75 87 ARG A O 1
ATOM 616 N N . ASP A 1 88 ? 1.645 -7.105 0.061 1.00 94.81 88 ASP A N 1
ATOM 617 C CA . ASP A 1 88 ? 1.756 -7.625 -1.302 1.00 94.81 88 ASP A CA 1
ATOM 618 C C . ASP A 1 88 ? 2.352 -6.565 -2.240 1.00 94.81 88 ASP A C 1
ATOM 620 O O . ASP A 1 88 ? 3.382 -6.813 -2.867 1.00 94.81 88 ASP A O 1
ATOM 624 N N . ALA A 1 89 ? 1.828 -5.333 -2.212 1.00 94.06 89 ALA A N 1
ATOM 625 C CA . ALA A 1 89 ? 2.384 -4.192 -2.946 1.00 94.06 89 ALA A CA 1
ATOM 626 C C . ALA A 1 89 ? 3.878 -3.988 -2.645 1.00 94.06 89 ALA A C 1
ATOM 628 O O . ALA A 1 89 ? 4.692 -3.808 -3.548 1.00 94.06 89 ALA A O 1
ATOM 629 N N . LYS A 1 90 ? 4.280 -4.083 -1.373 1.00 95.44 90 LYS A N 1
ATOM 630 C CA . LYS A 1 90 ? 5.688 -3.962 -0.985 1.00 95.44 90 LYS A CA 1
ATOM 631 C C . LYS A 1 90 ? 6.566 -5.078 -1.544 1.00 95.44 90 LYS A C 1
ATOM 633 O O . LYS A 1 90 ? 7.721 -4.813 -1.878 1.00 95.44 90 LYS A O 1
ATOM 638 N N . GLU A 1 91 ? 6.069 -6.307 -1.624 1.00 96.81 91 GLU A N 1
ATOM 639 C CA . GLU A 1 91 ? 6.814 -7.407 -2.237 1.00 96.81 91 GLU A CA 1
ATOM 640 C C . GLU A 1 91 ? 6.919 -7.231 -3.757 1.00 96.81 91 GLU A C 1
ATOM 642 O O . GLU A 1 91 ? 8.012 -7.402 -4.296 1.00 96.81 91 GLU A O 1
ATOM 647 N N . TYR A 1 92 ? 5.855 -6.792 -4.436 1.00 93.62 92 TYR A N 1
ATOM 648 C CA . TYR A 1 92 ? 5.896 -6.493 -5.873 1.00 93.62 92 TYR A CA 1
ATOM 649 C C . TYR A 1 92 ? 6.846 -5.341 -6.208 1.00 93.62 92 TYR A C 1
ATOM 651 O O . TYR A 1 92 ? 7.632 -5.457 -7.147 1.00 93.62 92 TYR A O 1
ATOM 659 N N . TYR A 1 93 ? 6.864 -4.283 -5.393 1.00 92.00 93 TYR A N 1
ATOM 660 C CA . TYR A 1 93 ? 7.824 -3.185 -5.528 1.00 92.00 93 TYR A CA 1
ATOM 661 C C . TYR A 1 93 ? 9.279 -3.674 -5.430 1.00 92.00 93 TYR A C 1
ATOM 663 O O . TYR A 1 93 ? 10.109 -3.313 -6.259 1.00 92.00 93 TYR A O 1
ATOM 671 N N . LYS A 1 94 ? 9.597 -4.551 -4.464 1.00 93.50 94 LYS A N 1
ATOM 672 C CA . LYS A 1 94 ? 10.947 -5.140 -4.330 1.00 93.50 94 LYS A CA 1
ATOM 673 C C . LYS A 1 94 ? 11.344 -6.024 -5.510 1.00 93.50 94 LYS A C 1
ATOM 675 O O . LYS A 1 94 ? 12.530 -6.148 -5.788 1.00 93.50 94 LYS A O 1
ATOM 680 N N . GLN A 1 95 ? 10.372 -6.686 -6.129 1.00 94.00 95 GLN A N 1
ATOM 681 C CA . GLN A 1 95 ? 10.574 -7.521 -7.315 1.00 94.00 95 GLN A CA 1
ATOM 682 C C . GLN A 1 95 ? 10.583 -6.700 -8.610 1.00 94.00 95 GLN A C 1
ATOM 684 O O . GLN A 1 95 ? 10.678 -7.280 -9.687 1.00 94.00 95 GLN A O 1
ATOM 689 N N . GLU A 1 96 ? 10.440 -5.374 -8.509 1.00 90.31 96 GLU A N 1
ATOM 690 C CA . GLU A 1 96 ? 10.309 -4.455 -9.639 1.00 90.31 96 GLU A CA 1
ATOM 691 C C . GLU A 1 96 ? 9.123 -4.808 -10.567 1.00 90.31 96 GLU A C 1
ATOM 693 O O . GLU A 1 96 ? 9.084 -4.434 -11.739 1.00 90.31 96 GLU A O 1
ATOM 698 N N . ASN A 1 97 ? 8.114 -5.509 -10.036 1.00 91.38 97 ASN A N 1
ATOM 699 C CA . ASN A 1 97 ? 6.924 -5.930 -10.768 1.00 91.38 97 ASN A CA 1
ATOM 700 C C . ASN A 1 97 ? 5.831 -4.850 -10.686 1.00 91.38 97 ASN A C 1
ATOM 702 O O . ASN A 1 97 ? 4.907 -4.935 -9.874 1.00 91.38 97 ASN A O 1
ATOM 706 N N . MET A 1 98 ? 5.965 -3.811 -11.516 1.00 87.12 98 MET A N 1
ATOM 707 C CA . MET A 1 98 ? 5.095 -2.626 -11.465 1.00 87.12 98 MET A CA 1
ATOM 708 C C . MET A 1 98 ? 3.635 -2.917 -11.835 1.00 87.12 98 MET A C 1
ATOM 710 O O . MET A 1 98 ? 2.739 -2.285 -11.290 1.00 87.12 98 MET A O 1
ATOM 714 N N . ALA A 1 99 ? 3.372 -3.911 -12.689 1.00 89.19 99 ALA A N 1
ATOM 715 C CA . ALA A 1 99 ? 2.004 -4.273 -13.069 1.00 89.19 99 ALA A CA 1
ATOM 716 C C . ALA A 1 99 ? 1.201 -4.822 -11.873 1.00 89.19 99 ALA A C 1
ATOM 718 O O . ALA A 1 99 ? 0.086 -4.378 -11.600 1.00 89.19 99 ALA A O 1
ATOM 719 N N . GLU A 1 100 ? 1.794 -5.745 -11.112 1.00 91.62 100 GLU A N 1
ATOM 720 C CA . GLU A 1 100 ? 1.160 -6.298 -9.908 1.00 91.62 100 GLU A CA 1
ATOM 721 C C . GLU A 1 100 ? 1.125 -5.272 -8.762 1.00 91.62 100 GLU A C 1
ATOM 723 O O . GLU A 1 100 ? 0.185 -5.247 -7.958 1.00 91.62 100 GLU A O 1
ATOM 728 N N . PHE A 1 101 ? 2.126 -4.385 -8.700 1.00 92.94 101 PHE A N 1
ATOM 729 C CA . PHE A 1 101 ? 2.125 -3.249 -7.781 1.00 92.94 101 PHE A CA 1
ATOM 730 C C . PHE A 1 101 ? 0.934 -2.319 -8.040 1.00 92.94 101 PHE A C 1
ATOM 732 O O . PHE A 1 101 ? 0.183 -2.032 -7.111 1.00 92.94 101 PHE A O 1
ATOM 739 N N . GLU A 1 102 ? 0.713 -1.896 -9.286 1.00 91.19 102 GLU A N 1
ATOM 740 C CA . GLU A 1 102 ? -0.413 -1.037 -9.674 1.00 91.19 102 GLU A CA 1
ATOM 741 C C . GLU A 1 102 ? -1.764 -1.687 -9.364 1.00 91.19 102 GLU A C 1
ATOM 743 O O . GLU A 1 102 ? -2.674 -1.034 -8.848 1.00 91.19 102 GLU A O 1
ATOM 748 N N . GLN A 1 103 ? -1.898 -2.990 -9.617 1.00 92.25 103 GLN A N 1
ATOM 749 C CA . GLN A 1 103 ? -3.108 -3.729 -9.267 1.00 92.25 103 GLN A CA 1
ATOM 750 C C . GLN A 1 103 ? -3.341 -3.753 -7.748 1.00 92.25 103 GLN A C 1
ATOM 752 O O . GLN A 1 103 ? -4.474 -3.571 -7.281 1.00 92.25 103 GLN A O 1
ATOM 757 N N . SER A 1 104 ? -2.275 -3.938 -6.968 1.00 93.19 104 SER A N 1
ATOM 758 C CA . SER A 1 104 ? -2.331 -3.896 -5.505 1.00 93.19 104 SER A CA 1
ATOM 759 C C . SER A 1 104 ? -2.687 -2.497 -5.002 1.00 93.19 104 SER A C 1
ATOM 761 O O . SER A 1 104 ? -3.530 -2.355 -4.119 1.00 93.19 104 SER A O 1
ATOM 763 N N . LEU A 1 105 ? -2.124 -1.452 -5.608 1.00 93.94 105 LEU A N 1
ATOM 764 C CA . LEU A 1 105 ? -2.425 -0.056 -5.304 1.00 93.94 105 LEU A CA 1
ATOM 765 C C . LEU A 1 105 ? -3.896 0.285 -5.599 1.00 93.94 105 LEU A C 1
ATOM 767 O O . LEU A 1 105 ? -4.588 0.853 -4.755 1.00 93.94 105 LEU A O 1
ATOM 771 N N . SER A 1 106 ? -4.416 -0.139 -6.753 1.00 93.12 106 SER A N 1
ATOM 772 C CA . SER A 1 106 ? -5.833 0.020 -7.105 1.00 93.12 106 SER A CA 1
ATOM 773 C C . SER A 1 106 ? -6.753 -0.669 -6.088 1.00 93.12 106 SER A C 1
ATOM 775 O O . SER A 1 106 ? -7.718 -0.074 -5.600 1.00 93.12 106 SER A O 1
ATOM 777 N N . SER A 1 107 ? -6.405 -1.898 -5.695 1.00 93.56 107 SER A N 1
ATOM 778 C CA . SER A 1 107 ? -7.140 -2.669 -4.684 1.00 93.56 107 SER A CA 1
ATOM 779 C C . SER A 1 107 ? -7.098 -2.002 -3.306 1.00 93.56 107 SER A C 1
ATOM 781 O O . SER A 1 107 ? -8.099 -1.991 -2.584 1.00 93.56 107 SER A O 1
ATOM 783 N N . PHE A 1 108 ? -5.962 -1.400 -2.946 1.00 94.56 108 PHE A N 1
ATOM 784 C CA . PHE A 1 108 ? -5.800 -0.638 -1.712 1.00 94.56 108 PHE A CA 1
ATOM 785 C C . PHE A 1 108 ? -6.741 0.568 -1.683 1.00 94.56 108 PHE A C 1
ATOM 787 O O . PHE A 1 108 ? -7.485 0.738 -0.718 1.00 94.56 108 PHE A O 1
ATOM 794 N N . TYR A 1 109 ? -6.792 1.354 -2.762 1.00 92.19 109 TYR A N 1
ATOM 795 C CA . TYR A 1 109 ? -7.682 2.513 -2.856 1.00 92.19 109 TYR A CA 1
ATOM 796 C C . TYR A 1 109 ? -9.163 2.149 -2.841 1.00 92.19 109 TYR A C 1
ATOM 798 O O . TYR A 1 109 ? -9.944 2.810 -2.150 1.00 92.19 109 TYR A O 1
ATOM 806 N N . ALA A 1 110 ? -9.553 1.078 -3.533 1.00 92.44 110 ALA A N 1
ATOM 807 C CA . ALA A 1 110 ? -10.918 0.564 -3.464 1.00 92.44 110 ALA A CA 1
ATOM 808 C C . ALA A 1 110 ? -11.294 0.187 -2.020 1.00 92.44 110 ALA A C 1
ATOM 810 O O . ALA A 1 110 ? -12.317 0.635 -1.505 1.00 92.44 110 ALA A O 1
ATOM 811 N N . THR A 1 111 ? -10.408 -0.532 -1.328 1.00 92.38 111 THR A N 1
ATOM 812 C CA . THR A 1 111 ? -10.624 -0.952 0.064 1.00 92.38 111 THR A CA 1
ATOM 813 C C . THR A 1 111 ? -10.692 0.246 1.019 1.00 92.38 111 THR A C 1
ATOM 815 O O . THR A 1 111 ? -11.543 0.282 1.907 1.00 92.38 111 THR A O 1
ATOM 818 N N . CYS A 1 112 ? -9.851 1.271 0.833 1.00 89.06 112 CYS A N 1
ATOM 819 C CA . CYS A 1 112 ? -9.916 2.508 1.617 1.00 89.06 112 CYS A CA 1
ATOM 820 C C . CYS A 1 112 ? -11.266 3.217 1.460 1.00 89.06 112 CYS A C 1
ATOM 822 O O . CYS A 1 112 ? -11.809 3.728 2.445 1.00 89.06 112 CYS A O 1
ATOM 824 N N . ARG A 1 113 ? -11.811 3.253 0.237 1.00 88.31 113 ARG A N 1
ATOM 825 C CA . ARG A 1 113 ? -13.132 3.830 -0.032 1.00 88.31 113 ARG A CA 1
ATOM 826 C C . ARG A 1 113 ? -14.224 3.053 0.696 1.00 88.31 113 ARG A C 1
ATOM 828 O O . ARG A 1 113 ? -15.051 3.672 1.358 1.00 88.31 113 ARG A O 1
ATOM 835 N N . ASP A 1 114 ? -14.191 1.729 0.615 1.00 89.06 114 ASP A N 1
ATOM 836 C CA . ASP A 1 114 ? -15.213 0.871 1.215 1.00 89.06 114 ASP A CA 1
ATOM 837 C C . ASP A 1 114 ? -15.204 0.976 2.750 1.00 89.06 114 ASP A C 1
ATOM 839 O O . ASP A 1 114 ? -16.254 1.157 3.359 1.00 89.06 114 ASP A O 1
ATOM 843 N N . ILE A 1 115 ? -14.021 1.009 3.378 1.00 85.44 115 ILE A N 1
ATOM 844 C CA . ILE A 1 115 ? -13.864 1.248 4.827 1.00 85.44 115 ILE A CA 1
ATOM 845 C C . ILE A 1 115 ? -14.314 2.662 5.235 1.00 85.44 115 ILE A C 1
ATOM 847 O O . ILE A 1 115 ? -14.659 2.901 6.388 1.00 85.44 115 ILE A O 1
ATOM 851 N N . SER A 1 116 ? -14.268 3.635 4.326 1.00 77.88 116 SER A N 1
ATOM 852 C CA . SER A 1 116 ? -14.684 5.012 4.621 1.00 77.88 116 SER A CA 1
ATOM 853 C C . SER A 1 116 ? -16.181 5.257 4.422 1.00 77.88 116 SER A C 1
ATOM 855 O O . SER A 1 116 ? -16.684 6.254 4.931 1.00 77.88 116 SER A O 1
ATOM 857 N N . MET A 1 117 ? -16.876 4.381 3.689 1.00 64.94 117 MET A N 1
ATOM 858 C CA . MET A 1 117 ? -18.336 4.408 3.519 1.00 64.94 117 MET A CA 1
ATOM 859 C C . MET A 1 117 ? -19.082 3.513 4.522 1.00 64.94 117 MET A C 1
ATOM 861 O O . MET A 1 117 ? -20.292 3.681 4.675 1.00 64.94 117 MET A O 1
ATOM 865 N N . ALA A 1 118 ? -18.380 2.564 5.147 1.00 56.00 118 ALA A N 1
ATOM 866 C CA . ALA A 1 118 ? -18.879 1.695 6.215 1.00 56.00 118 ALA A CA 1
ATOM 867 C C . ALA A 1 118 ? -18.915 2.412 7.573 1.00 56.00 118 ALA A C 1
ATOM 869 O O . ALA A 1 118 ? -19.869 2.139 8.337 1.00 56.00 118 ALA A O 1
#

Sequence (118 aa):
MAILGFTLIAVIGTALSCGCVNAQGDNVQSAGAGQSSGIGGGNHANPVSPVSMSLHEASEELAFMKDMLSEMRMQGKDVSALNAIYRDAKEYYKQENMAEFEQSLSSFYATCRDISMA

Secondary structure (DSSP, 8-state):
------------------------------------------------------HHHHHHHHHHHHHHHHHHHHTT---HHHHHHHHHHHHHHHTT-HHHHHHHHHHHHHHHHHHHH-

Foldseek 3Di:
DDDDDDDDDDDDDDDDDDDDDDDDDDDDDDDDDDDDDDDDDDDDDPPPDCPQDDLVNLVVLLVVLVVLLVVCVVVVFPCVVSVVLSVQLVVCSVVVNSVSNVVSSVVNVVVSVVSVVD

pLDDT: mean 70.89, std 23.45, range [32.59, 96.81]

Radius of gyration: 25.23 Å; chains: 1; bounding box: 47×35×83 Å